Protein AF-A0A1Y4VL77-F1 (afdb_monomer)

Nearest PDB structures (foldseek):
  2q00-assembly2_B  TM=3.285E-01  e=9.457E+00  Saccharolobus solfataricus P2

Sequence (170 aa):
MKLFKYISGIYEYMFYRVYIRRRKLWDRAPWLRTWSPEMTASLVPLILFSIAFVLPLLFVFLHFLNIHNNNILAIIYLATYLFADDFTNRFFLNKGNYLKIVRKYEKETKYERRRRTKQVWLLILITVIWLVVFTGIVYFVFSHSSNSLYKNPSPEYIEMLKDIRDKQSQ

Solvent-accessible surface area (backbone atoms only — not comparable to full-atom values): 9502 Å² total; per-residue (Å²): 114,70,66,61,54,51,53,49,53,43,41,48,50,49,22,41,59,41,25,58,55,38,43,59,43,53,78,71,35,71,90,69,68,82,62,58,41,65,64,59,14,41,47,59,41,43,53,53,45,35,64,64,45,53,51,56,52,49,49,53,52,36,58,75,66,68,62,82,57,91,58,52,63,59,50,53,52,51,50,50,50,54,55,45,50,51,49,42,39,66,68,39,55,45,96,54,37,46,57,55,48,41,63,70,58,67,80,59,50,78,65,56,50,51,55,52,52,50,52,46,52,51,52,51,52,52,43,52,54,47,49,54,53,49,52,52,50,53,50,57,58,51,60,62,65,66,48,70,81,67,56,75,71,53,71,67,58,54,50,53,54,48,55,54,51,56,62,74,74,109

Secondary structure (DSSP, 8-state):
-HHHHHHHHHHHHHHHHHHHHHHHHHHH-GGGTTS-HHHHHHHHHHHHHIIIIIHHHHHHHHHHTT--STTHHHHHHHHHHHHHHHHHIIIIIGGGHHHHHHHHHHT--HHHHHHHHHHHHHHHHHHHHHHHHHHHHHHHHHHHHHGGGGS---HHHHHHHHHHHHHHT-

Foldseek 3Di:
DVVVVVLLLLLLVQLLVQLVVLVVCVVVPVVPPPDDSLVRSLVVSLVLCCLQPVQLVLVVVCVVVVPPDPCSVVVSVVSSVVVSVVCSCVSQNDPNNVVVSNVVCVPDDPVVVVVSVVVNVVSVVVSVVVNVVSVVVVCVVVVVVVCVVVPPPDPVVVVVVVVVVVVVVD

Organism: NCBI:txid371601

Mean predicted aligned error: 10.89 Å

Radius of gyration: 25.38 Å; Cα contacts (8 Å, |Δi|>4): 81; chains: 1; bounding box: 64×43×73 Å

Structure (mmCIF, N/CA/C/O backbone):
data_AF-A0A1Y4VL77-F1
#
_entry.id   AF-A0A1Y4VL77-F1
#
loop_
_atom_site.group_PDB
_atom_site.id
_atom_site.type_symbol
_atom_site.label_atom_id
_atom_site.label_alt_id
_atom_site.label_comp_id
_atom_site.label_asym_id
_atom_site.label_entity_id
_atom_site.label_seq_id
_atom_site.pdbx_PDB_ins_code
_atom_site.Cartn_x
_atom_site.Cartn_y
_atom_site.Cartn_z
_atom_site.occupancy
_atom_site.B_iso_or_equiv
_atom_site.auth_seq_id
_atom_site.auth_comp_id
_atom_site.auth_asym_id
_atom_site.auth_atom_id
_atom_site.pdbx_PDB_model_num
ATOM 1 N N . MET A 1 1 ? -2.425 -19.127 -2.938 1.00 62.34 1 MET A N 1
ATOM 2 C CA . MET A 1 1 ? -3.517 -18.486 -2.153 1.00 62.34 1 MET A CA 1
ATOM 3 C C . MET A 1 1 ? -3.137 -18.021 -0.738 1.00 62.34 1 MET A C 1
ATOM 5 O O . MET A 1 1 ? -3.604 -16.957 -0.347 1.00 62.34 1 MET A O 1
ATOM 9 N N . LYS A 1 2 ? -2.326 -18.756 0.049 1.00 83.06 2 LYS A N 1
ATOM 10 C CA . LYS A 1 2 ? -1.996 -18.374 1.447 1.00 83.06 2 LYS A CA 1
ATOM 11 C C . LYS A 1 2 ? -1.217 -17.050 1.565 1.00 83.06 2 LYS A C 1
ATOM 13 O O . LYS A 1 2 ? -1.561 -16.228 2.407 1.00 83.06 2 LYS A O 1
ATOM 18 N N . LEU A 1 3 ? -0.238 -16.818 0.686 1.00 80.62 3 LEU A N 1
ATOM 19 C CA . LEU A 1 3 ? 0.582 -15.599 0.684 1.00 80.62 3 LEU A CA 1
ATOM 20 C C . LEU A 1 3 ? -0.237 -14.333 0.384 1.00 80.62 3 LEU A C 1
ATOM 22 O O . LEU A 1 3 ? -0.139 -13.352 1.111 1.00 80.62 3 LEU A O 1
ATOM 26 N N . PHE A 1 4 ? -1.103 -14.377 -0.632 1.00 80.00 4 PHE A N 1
ATOM 27 C CA . PHE A 1 4 ? -1.969 -13.248 -0.982 1.00 80.00 4 PHE A CA 1
ATOM 28 C C . PHE A 1 4 ? -2.909 -12.868 0.171 1.00 80.00 4 PHE A C 1
ATOM 30 O O . PHE A 1 4 ? -3.007 -11.700 0.528 1.00 80.00 4 PHE A O 1
ATOM 37 N N . LYS A 1 5 ? -3.528 -13.861 0.829 1.00 85.31 5 LYS A N 1
ATOM 38 C CA . LYS A 1 5 ? -4.348 -13.633 2.032 1.00 85.31 5 LYS A CA 1
ATOM 39 C C . LYS A 1 5 ? -3.542 -13.023 3.183 1.00 85.31 5 LYS A C 1
ATOM 41 O O . LYS A 1 5 ? -4.059 -12.185 3.916 1.00 85.31 5 LYS A O 1
ATOM 46 N N . TYR A 1 6 ? -2.286 -13.435 3.345 1.00 87.94 6 TYR A N 1
ATOM 47 C CA . TYR A 1 6 ? -1.400 -12.886 4.368 1.00 87.94 6 TYR A CA 1
ATOM 48 C C . TYR A 1 6 ? -1.075 -11.410 4.102 1.00 87.94 6 TYR A C 1
ATOM 50 O O . TYR A 1 6 ? -1.277 -10.574 4.979 1.00 87.94 6 TYR A O 1
ATOM 58 N N . ILE A 1 7 ? -0.655 -11.086 2.878 1.00 87.00 7 ILE A N 1
ATOM 59 C CA . ILE A 1 7 ? -0.341 -9.719 2.444 1.00 87.00 7 ILE A CA 1
ATOM 60 C C . ILE A 1 7 ? -1.588 -8.820 2.531 1.00 87.00 7 ILE A C 1
ATOM 62 O O . ILE A 1 7 ? -1.528 -7.742 3.117 1.00 87.00 7 ILE A O 1
ATOM 66 N N . SER A 1 8 ? -2.740 -9.306 2.056 1.00 87.75 8 SER A N 1
ATOM 67 C CA . SER A 1 8 ? -4.063 -8.677 2.216 1.00 87.75 8 SER A CA 1
ATOM 68 C C . SER A 1 8 ? -4.344 -8.307 3.671 1.00 87.75 8 SER A C 1
ATOM 70 O O . SER A 1 8 ? -4.701 -7.172 3.968 1.00 87.75 8 SER A O 1
ATOM 72 N N . GLY A 1 9 ? -4.123 -9.239 4.603 1.00 90.94 9 GLY A N 1
ATOM 73 C CA . GLY A 1 9 ? -4.342 -9.001 6.029 1.00 90.94 9 GLY A CA 1
ATOM 74 C C . GLY A 1 9 ? -3.422 -7.936 6.637 1.00 90.94 9 GLY A C 1
ATOM 75 O O . GLY A 1 9 ? -3.823 -7.275 7.600 1.00 90.94 9 GLY A O 1
ATOM 76 N N . ILE A 1 10 ? -2.218 -7.747 6.084 1.00 92.38 10 ILE A N 1
ATOM 77 C CA . ILE A 1 10 ? -1.305 -6.664 6.479 1.00 92.38 10 ILE A CA 1
ATOM 78 C C . ILE A 1 10 ? -1.829 -5.324 5.953 1.00 92.38 10 ILE A C 1
ATOM 80 O O . ILE A 1 10 ? -1.928 -4.377 6.731 1.00 92.38 10 ILE A O 1
ATOM 84 N N . TYR A 1 11 ? -2.232 -5.251 4.682 1.00 91.38 11 TYR A N 1
ATOM 85 C CA . TYR A 1 11 ? -2.800 -4.036 4.087 1.00 91.38 11 TYR A CA 1
ATOM 86 C C . TYR A 1 11 ? -4.114 -3.601 4.756 1.00 91.38 11 TYR A C 1
ATOM 88 O O . TYR A 1 11 ? -4.284 -2.421 5.062 1.00 91.38 11 TYR A O 1
ATOM 96 N N . GLU A 1 12 ? -5.010 -4.540 5.076 1.00 92.81 12 GLU A N 1
ATOM 97 C CA . GLU A 1 12 ? -6.217 -4.278 5.876 1.00 92.81 12 GLU A CA 1
ATOM 98 C C . GLU A 1 12 ? -5.875 -3.68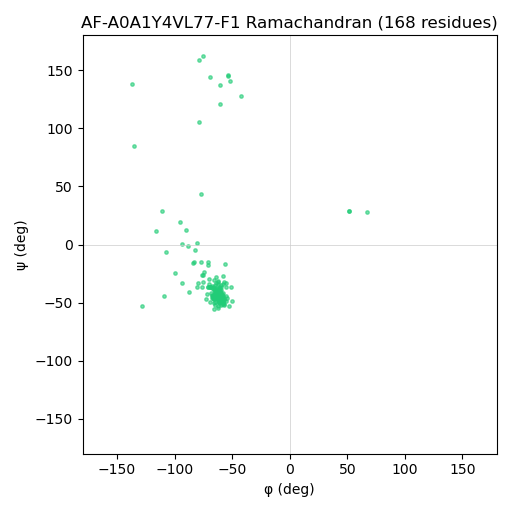7 7.250 1.00 92.81 12 GLU A C 1
ATOM 100 O O . GLU A 1 12 ? -6.519 -2.749 7.723 1.00 92.81 12 GLU A O 1
ATOM 105 N N . TYR A 1 13 ? -4.839 -4.218 7.903 1.00 94.19 13 TYR A N 1
ATOM 106 C CA . TYR A 1 13 ? -4.420 -3.726 9.208 1.00 94.19 13 TYR A CA 1
ATOM 107 C C . TYR A 1 13 ? -3.758 -2.342 9.124 1.00 94.19 13 TYR A C 1
ATOM 109 O O . TYR A 1 13 ? -3.993 -1.498 9.992 1.00 94.19 13 TYR A O 1
ATOM 117 N N . MET A 1 14 ? -2.984 -2.066 8.068 1.00 93.69 14 MET A N 1
ATOM 118 C CA . MET A 1 14 ? -2.469 -0.721 7.781 1.00 93.69 14 MET A CA 1
ATOM 119 C C . MET A 1 14 ? -3.615 0.278 7.633 1.00 93.69 14 MET A C 1
ATOM 121 O O . MET A 1 14 ? -3.622 1.295 8.329 1.00 93.69 14 MET A O 1
ATOM 125 N N . PHE A 1 15 ? -4.610 -0.055 6.802 1.00 93.38 15 PHE A N 1
ATOM 126 C CA . PHE A 1 15 ? -5.823 0.740 6.634 1.00 93.38 15 PHE A CA 1
ATOM 127 C C . PHE A 1 15 ? -6.483 1.028 7.986 1.00 93.38 15 PHE A C 1
ATOM 129 O O . PHE A 1 15 ? -6.683 2.187 8.341 1.00 93.38 15 PHE A O 1
ATOM 136 N N . TYR A 1 16 ? -6.747 -0.006 8.792 1.00 94.06 16 TYR A N 1
ATOM 137 C CA . TYR A 1 16 ? -7.389 0.140 10.101 1.00 94.06 16 TYR A CA 1
ATOM 138 C C . TYR A 1 16 ? -6.655 1.128 11.021 1.00 94.06 16 TYR A C 1
ATOM 140 O O . TYR A 1 16 ? -7.272 2.002 11.638 1.00 94.06 16 TYR A O 1
ATOM 148 N N . ARG A 1 17 ? -5.325 1.021 11.111 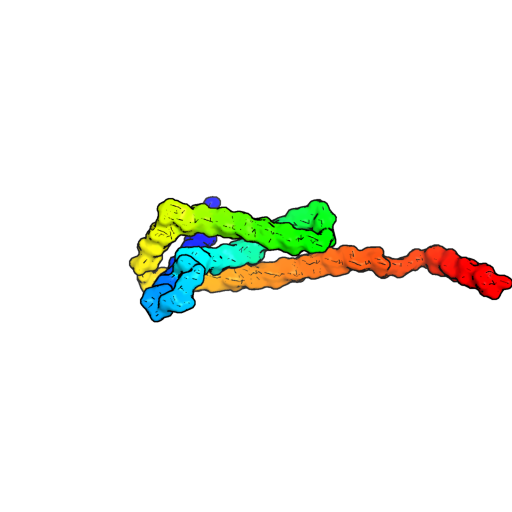1.00 93.00 17 ARG A N 1
ATOM 149 C CA . ARG A 1 17 ? -4.521 1.874 11.998 1.00 93.00 17 ARG A CA 1
ATOM 150 C C . ARG A 1 17 ? -4.549 3.337 11.574 1.00 93.00 17 ARG A C 1
ATOM 152 O O . ARG A 1 17 ? -4.610 4.211 12.445 1.00 93.00 17 ARG A O 1
ATOM 159 N N . VAL A 1 18 ? -4.527 3.603 10.270 1.00 91.75 18 VAL A N 1
ATOM 160 C CA . VAL A 1 18 ? -4.643 4.965 9.736 1.00 91.75 18 VAL A CA 1
ATOM 161 C C . VAL A 1 18 ? -6.068 5.482 9.911 1.00 91.75 18 VAL A C 1
ATOM 163 O O . VAL A 1 18 ? -6.239 6.602 10.386 1.00 91.75 18 VAL A O 1
ATOM 166 N N . TYR A 1 19 ? -7.075 4.649 9.643 1.00 91.75 19 TYR A N 1
ATOM 167 C CA . TYR A 1 19 ? -8.491 4.982 9.784 1.00 91.75 19 TYR A CA 1
ATOM 168 C C . TYR A 1 19 ? -8.842 5.432 11.203 1.00 91.75 19 TYR A C 1
ATOM 170 O O . TYR A 1 19 ? -9.364 6.527 11.382 1.00 91.75 19 TYR A O 1
ATOM 178 N N . ILE A 1 20 ? -8.489 4.656 12.235 1.00 90.75 20 ILE A N 1
ATOM 179 C CA . ILE A 1 20 ? -8.781 5.032 13.630 1.00 90.75 20 ILE A CA 1
ATOM 180 C C . ILE A 1 20 ? -8.083 6.339 14.017 1.00 90.75 20 ILE A C 1
ATOM 182 O O . ILE A 1 20 ? -8.661 7.166 14.724 1.00 90.75 20 ILE A O 1
ATOM 186 N N . ARG A 1 21 ? -6.843 6.553 13.560 1.00 87.69 21 ARG A N 1
ATOM 187 C CA . ARG A 1 21 ? -6.115 7.797 13.835 1.00 87.69 21 ARG A CA 1
ATOM 188 C C . ARG A 1 21 ? -6.759 8.986 13.123 1.00 87.69 21 ARG A C 1
ATOM 190 O O . ARG A 1 21 ? -6.920 10.032 13.743 1.00 87.69 21 ARG A O 1
ATOM 197 N N . ARG A 1 22 ? -7.146 8.826 11.855 1.00 86.62 22 ARG A N 1
ATOM 198 C CA . ARG A 1 22 ? -7.800 9.873 11.063 1.00 86.62 22 ARG A CA 1
ATOM 199 C C . ARG A 1 22 ? -9.196 10.188 11.565 1.00 86.62 22 ARG A C 1
ATOM 201 O O . ARG A 1 22 ? -9.491 11.361 11.711 1.00 86.62 22 ARG A O 1
ATOM 208 N N . ARG A 1 23 ? -9.996 9.190 11.935 1.00 86.31 23 ARG A N 1
ATOM 209 C CA . ARG A 1 23 ? -11.325 9.385 12.527 1.00 86.31 23 ARG A CA 1
ATOM 210 C C . ARG A 1 23 ? -11.259 10.189 13.828 1.00 86.31 23 ARG A C 1
ATOM 212 O O . ARG A 1 23 ? -11.949 11.187 13.959 1.00 86.31 23 ARG A O 1
ATOM 219 N N . LYS A 1 24 ? -10.324 9.860 14.728 1.00 85.50 24 LYS A N 1
ATOM 220 C CA . LYS A 1 24 ? -10.093 10.650 15.955 1.00 85.50 24 LYS A CA 1
ATOM 221 C C . LYS A 1 24 ? -9.705 12.105 15.679 1.00 85.50 24 LYS A C 1
ATOM 223 O O . LYS A 1 24 ? -10.046 12.977 16.469 1.00 85.50 24 LYS A O 1
ATOM 228 N N . LEU A 1 25 ? -8.950 12.362 14.610 1.00 82.19 25 LEU A N 1
ATOM 229 C CA . LEU A 1 25 ? -8.586 13.721 14.195 1.00 82.19 25 LEU A CA 1
ATOM 230 C C . LEU A 1 25 ? -9.761 14.437 13.518 1.00 82.19 25 LEU A C 1
ATOM 232 O O . LEU A 1 25 ? -9.957 15.621 13.756 1.00 82.19 25 LEU A O 1
ATOM 236 N N . TRP A 1 26 ? -10.561 13.713 12.738 1.00 79.69 26 TRP A N 1
ATOM 237 C CA . TRP A 1 26 ? -11.765 14.202 12.065 1.00 79.69 26 TRP A CA 1
ATOM 238 C C . TRP A 1 26 ? -12.827 14.707 13.045 1.00 79.69 26 TRP A C 1
ATOM 240 O O . TRP A 1 26 ? -13.486 15.712 12.781 1.00 79.69 26 TRP A O 1
ATOM 250 N N . ASP A 1 27 ? -12.952 14.032 14.190 1.00 79.06 27 ASP A N 1
ATOM 251 C CA . ASP A 1 27 ? -13.869 14.414 15.267 1.00 79.06 27 ASP A CA 1
ATOM 252 C C . ASP A 1 27 ? -13.359 15.630 16.065 1.00 79.06 27 ASP A C 1
ATOM 254 O O . ASP A 1 27 ? -14.151 16.364 16.647 1.00 79.06 27 ASP A O 1
ATOM 258 N N . ARG A 1 28 ? -12.037 15.859 16.099 1.00 82.31 28 ARG A N 1
ATOM 259 C CA . ARG A 1 28 ? -11.389 16.898 16.927 1.00 82.31 28 ARG A CA 1
ATOM 260 C C . ARG A 1 28 ? -11.031 18.180 16.179 1.00 82.31 28 ARG A C 1
ATOM 262 O O . ARG A 1 28 ? -10.879 19.214 16.817 1.00 82.31 28 ARG A O 1
ATOM 269 N N . ALA A 1 29 ? -10.844 18.114 14.865 1.00 78.12 29 ALA A N 1
ATOM 270 C CA . ALA A 1 29 ? -10.342 19.219 14.054 1.00 78.12 29 ALA A CA 1
ATOM 271 C C . ALA A 1 29 ? -11.170 19.364 12.766 1.00 78.12 29 ALA A C 1
ATOM 273 O O . ALA A 1 29 ? -10.782 18.845 11.715 1.00 78.12 29 ALA A O 1
ATOM 274 N N . PRO A 1 30 ? -12.309 20.080 12.821 1.00 69.94 30 PRO A N 1
ATOM 275 C CA . PRO A 1 30 ? -13.203 20.263 11.676 1.00 69.94 30 PRO A CA 1
ATOM 276 C C . PRO A 1 30 ? -12.531 20.915 10.457 1.00 69.94 30 PRO A C 1
ATOM 278 O O . PRO A 1 30 ? -12.923 20.646 9.327 1.00 69.94 30 PRO A O 1
ATOM 281 N N . TRP A 1 31 ? -11.482 21.717 10.663 1.00 71.00 31 TRP A N 1
ATOM 282 C CA . TRP A 1 31 ? -10.710 22.354 9.587 1.00 71.00 31 TRP A CA 1
ATOM 283 C C . TRP A 1 31 ? -9.837 21.374 8.782 1.00 71.00 31 TRP A C 1
ATOM 285 O O . TRP A 1 31 ? -9.384 21.709 7.694 1.00 71.00 31 TRP A O 1
ATOM 295 N N . LEU A 1 32 ? -9.609 20.151 9.278 1.00 65.62 32 LEU A N 1
ATOM 296 C CA . LEU A 1 32 ? -8.898 19.084 8.559 1.00 65.62 32 LEU A CA 1
ATOM 297 C C . LEU A 1 32 ? -9.847 18.203 7.722 1.00 65.62 32 LEU A C 1
ATOM 299 O O . LEU A 1 32 ? -9.433 17.141 7.249 1.00 65.62 32 LEU A O 1
ATOM 303 N N . ARG A 1 33 ? -11.108 18.627 7.526 1.00 68.75 33 ARG A N 1
ATOM 304 C CA . ARG A 1 33 ? -12.133 17.878 6.785 1.00 68.75 33 ARG A CA 1
ATOM 305 C C . ARG A 1 33 ? -12.010 17.932 5.257 1.00 68.75 33 ARG A C 1
ATOM 307 O O . ARG A 1 33 ? -13.003 18.098 4.561 1.00 68.75 33 ARG A O 1
ATOM 314 N N . THR A 1 34 ? -10.812 17.796 4.705 1.00 68.75 34 THR A N 1
ATOM 315 C CA . THR A 1 34 ? -10.636 17.843 3.245 1.00 68.75 34 THR A CA 1
ATOM 316 C C . THR A 1 34 ? -10.973 16.515 2.557 1.00 68.75 34 THR A C 1
ATOM 318 O O . THR A 1 34 ? -11.530 16.534 1.468 1.00 68.75 34 THR A O 1
ATOM 321 N N . TRP A 1 35 ? -10.671 15.364 3.170 1.00 69.38 35 TRP A N 1
ATOM 322 C CA . TRP A 1 35 ? -10.862 14.029 2.571 1.00 69.38 35 TRP A CA 1
ATOM 323 C C . TRP A 1 35 ? -11.453 13.058 3.586 1.00 69.38 35 TRP A C 1
ATOM 325 O O . TRP A 1 35 ? -10.981 13.029 4.720 1.00 69.38 35 TRP A O 1
ATOM 335 N N . SER A 1 36 ? -12.418 12.215 3.197 1.00 82.00 36 SER A N 1
ATOM 336 C CA . SER A 1 36 ? -13.035 11.271 4.140 1.00 82.00 36 SER A CA 1
ATOM 337 C C . SER A 1 36 ? -11.981 10.398 4.856 1.00 82.00 36 SER A C 1
ATOM 339 O O . SER A 1 36 ? -10.932 10.067 4.274 1.00 82.00 36 SER A O 1
ATOM 341 N N . PRO A 1 37 ? -12.198 10.024 6.135 1.00 83.75 37 PRO A N 1
ATOM 342 C CA . PRO A 1 37 ? -11.258 9.187 6.878 1.00 83.75 37 PRO A CA 1
ATOM 343 C C . PRO A 1 37 ? -10.954 7.864 6.174 1.00 83.75 37 PRO A C 1
ATOM 345 O O . PRO A 1 37 ? -9.829 7.376 6.262 1.00 83.75 37 PRO A O 1
ATOM 348 N N . GLU A 1 38 ? -11.936 7.303 5.468 1.00 86.19 38 GLU A N 1
ATOM 349 C CA . GLU A 1 38 ? -11.806 6.087 4.673 1.00 86.19 38 GLU A CA 1
ATOM 350 C C . GLU A 1 38 ? -10.845 6.297 3.501 1.00 86.19 38 GLU A C 1
ATOM 352 O O . 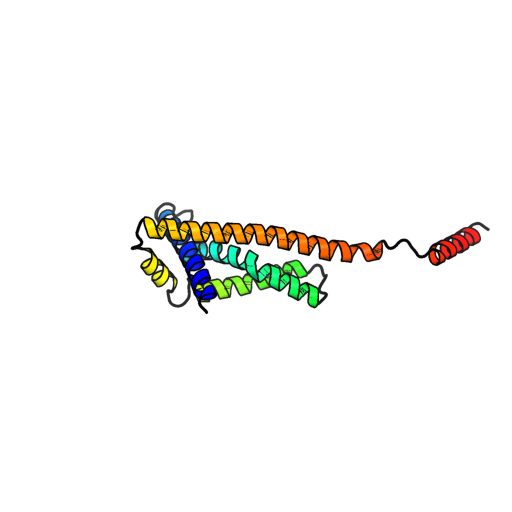GLU A 1 38 ? -9.875 5.553 3.370 1.00 86.19 38 GLU A O 1
ATOM 357 N N . MET A 1 39 ? -11.066 7.347 2.705 1.00 80.88 39 MET A N 1
ATOM 358 C CA . MET A 1 39 ? -10.255 7.654 1.526 1.00 80.88 39 MET A CA 1
ATOM 359 C C . MET A 1 39 ? -8.811 7.984 1.915 1.00 80.88 39 MET A C 1
ATOM 361 O O . MET A 1 39 ? -7.861 7.524 1.288 1.00 80.88 39 MET A O 1
ATOM 365 N N . THR A 1 40 ? -8.621 8.705 3.022 1.00 83.50 40 THR A N 1
ATOM 366 C CA . THR A 1 40 ? -7.280 9.000 3.546 1.00 83.50 40 THR A CA 1
ATOM 367 C C . THR A 1 40 ? -6.590 7.746 4.090 1.00 83.50 40 THR A C 1
ATOM 369 O O . THR A 1 40 ? -5.375 7.591 3.959 1.00 83.50 40 THR A O 1
ATOM 372 N N . ALA A 1 41 ? -7.343 6.840 4.719 1.00 87.88 41 ALA A N 1
ATOM 373 C CA . ALA A 1 41 ? -6.802 5.603 5.269 1.00 87.88 41 ALA A CA 1
ATOM 374 C C . ALA A 1 41 ? -6.369 4.606 4.194 1.00 87.88 41 ALA A C 1
ATOM 376 O O . ALA A 1 41 ? -5.420 3.855 4.426 1.00 87.88 41 ALA A O 1
ATOM 377 N N . SER A 1 42 ? -7.007 4.624 3.022 1.00 88.06 42 SER A N 1
ATOM 378 C CA . SER A 1 42 ? -6.603 3.810 1.875 1.00 88.06 42 SER A CA 1
ATOM 379 C C . SER A 1 42 ? -5.346 4.309 1.172 1.00 88.06 42 SER A C 1
ATOM 381 O O . SER A 1 42 ? -4.649 3.491 0.582 1.00 88.06 42 SER A O 1
ATOM 383 N N . LEU A 1 43 ? -4.985 5.594 1.285 1.00 86.69 43 LEU A N 1
ATOM 384 C CA . LEU A 1 43 ? -3.790 6.130 0.616 1.00 86.69 43 LEU A CA 1
ATOM 385 C C . LEU A 1 43 ? -2.498 5.433 1.054 1.00 86.69 43 LEU A C 1
ATOM 387 O O . LEU A 1 43 ? -1.633 5.167 0.232 1.00 86.69 43 LEU A O 1
ATOM 391 N N . VAL A 1 44 ? -2.352 5.109 2.339 1.00 88.00 44 VAL A N 1
ATOM 392 C CA . VAL A 1 44 ? -1.127 4.477 2.857 1.00 88.00 44 VAL A CA 1
ATOM 393 C C . VAL A 1 44 ? -0.898 3.067 2.289 1.00 88.00 44 VAL A C 1
ATOM 395 O O . VAL A 1 44 ? 0.176 2.830 1.733 1.00 88.00 44 VAL A O 1
ATOM 398 N N . PRO A 1 45 ? -1.848 2.113 2.403 1.00 88.69 45 PRO A N 1
ATOM 399 C CA . PRO A 1 45 ? -1.693 0.803 1.779 1.00 88.69 45 PRO A CA 1
ATOM 400 C C . PRO A 1 45 ? -1.600 0.906 0.254 1.00 88.69 45 PRO A C 1
ATOM 402 O O . PRO A 1 45 ? -0.843 0.150 -0.347 1.00 88.69 45 PRO A O 1
ATOM 405 N N . LEU A 1 46 ? -2.297 1.867 -0.355 1.00 87.56 46 LEU A N 1
ATOM 406 C CA . LEU A 1 46 ? -2.224 2.121 -1.786 1.00 87.56 46 LEU A CA 1
ATOM 407 C C . LEU A 1 46 ? -0.819 2.539 -2.240 1.00 87.56 46 LEU A C 1
ATOM 409 O O . LEU A 1 46 ? -0.271 1.917 -3.139 1.00 87.56 46 LEU A O 1
ATOM 413 N N . ILE A 1 47 ? -0.221 3.561 -1.622 1.00 85.56 47 ILE A N 1
ATOM 414 C CA . ILE A 1 47 ? 1.119 4.054 -1.981 1.00 85.56 47 ILE A CA 1
ATOM 415 C C . ILE A 1 47 ? 2.143 2.927 -1.856 1.00 85.56 47 ILE A C 1
ATOM 417 O O . ILE A 1 47 ? 2.958 2.724 -2.754 1.00 85.56 47 ILE A O 1
ATOM 421 N N . LEU A 1 48 ? 2.075 2.163 -0.762 1.00 88.94 48 LEU A N 1
ATOM 422 C CA . LEU A 1 48 ? 2.983 1.044 -0.540 1.00 88.94 48 LEU A CA 1
ATOM 423 C C . LEU A 1 48 ? 2.818 -0.036 -1.623 1.00 88.94 48 LEU A C 1
ATOM 425 O O . LEU A 1 48 ? 3.810 -0.535 -2.149 1.00 88.94 48 LEU A O 1
ATOM 429 N N . PHE A 1 49 ? 1.575 -0.354 -1.995 1.00 87.00 49 PHE A N 1
ATOM 430 C CA . PHE A 1 49 ? 1.272 -1.298 -3.069 1.00 87.00 49 PHE A CA 1
ATOM 431 C C . PHE A 1 49 ? 1.768 -0.798 -4.433 1.00 87.00 49 PHE A C 1
ATOM 433 O O . PHE A 1 49 ? 2.377 -1.560 -5.185 1.00 87.00 49 PHE A O 1
ATOM 440 N N . SER A 1 50 ? 1.569 0.486 -4.736 1.00 86.19 50 SER A N 1
ATOM 441 C CA . SER A 1 50 ? 2.018 1.089 -5.988 1.00 86.19 50 SER A CA 1
ATOM 442 C C . SER A 1 50 ? 3.538 1.063 -6.122 1.00 86.19 50 SER A C 1
ATOM 444 O O . SER A 1 50 ? 4.041 0.675 -7.171 1.00 86.19 50 SER A O 1
ATOM 446 N N . ILE A 1 51 ? 4.271 1.398 -5.057 1.00 85.88 51 ILE A N 1
ATOM 447 C CA . ILE A 1 51 ? 5.740 1.334 -5.034 1.00 85.88 51 ILE A CA 1
ATOM 448 C C . ILE A 1 51 ? 6.230 -0.111 -5.182 1.00 85.88 51 ILE A C 1
ATOM 450 O O . ILE A 1 51 ? 7.170 -0.375 -5.928 1.00 85.88 51 ILE A O 1
ATOM 454 N N . ALA A 1 52 ? 5.600 -1.053 -4.479 1.00 86.88 52 ALA A N 1
ATOM 455 C CA . ALA A 1 52 ? 6.033 -2.445 -4.481 1.00 86.88 52 ALA A CA 1
ATOM 456 C C . ALA A 1 52 ? 5.755 -3.162 -5.814 1.00 86.88 52 ALA A C 1
ATOM 458 O O . ALA A 1 52 ? 6.568 -3.983 -6.233 1.00 86.88 52 ALA A O 1
ATOM 459 N N . PHE A 1 53 ? 4.628 -2.868 -6.473 1.00 85.06 53 PHE A N 1
ATOM 460 C CA . PHE A 1 53 ? 4.134 -3.674 -7.596 1.00 85.06 53 PHE A CA 1
ATOM 461 C C . PHE A 1 53 ? 3.816 -2.867 -8.853 1.00 85.06 53 PHE A C 1
ATOM 463 O O . PHE A 1 53 ? 4.321 -3.202 -9.922 1.00 85.06 53 PHE A O 1
ATOM 470 N N . VAL A 1 54 ? 2.993 -1.819 -8.751 1.00 84.62 54 VAL A N 1
ATOM 471 C CA . VAL A 1 54 ? 2.487 -1.097 -9.935 1.00 84.62 54 VAL A CA 1
ATOM 472 C C . VAL A 1 54 ? 3.625 -0.406 -10.678 1.00 84.62 54 VAL A C 1
ATOM 474 O O . VAL A 1 54 ? 3.760 -0.583 -11.883 1.00 84.62 54 VAL A O 1
ATOM 477 N N . LEU A 1 55 ? 4.471 0.334 -9.961 1.00 83.81 55 LEU A N 1
ATOM 478 C CA . LEU A 1 55 ? 5.547 1.118 -10.556 1.00 83.81 55 LEU A CA 1
ATOM 479 C C . LEU A 1 55 ? 6.614 0.226 -11.226 1.00 83.81 55 LEU A C 1
ATOM 481 O O . LEU A 1 55 ? 6.927 0.488 -12.388 1.00 83.81 55 LEU A O 1
ATOM 485 N N . PRO A 1 56 ? 7.116 -0.858 -10.596 1.00 85.62 56 PRO A N 1
ATOM 486 C CA . PRO A 1 56 ? 8.038 -1.776 -11.262 1.00 85.62 56 PRO A CA 1
ATOM 487 C C . PRO A 1 56 ? 7.442 -2.483 -12.479 1.00 85.62 56 PRO A C 1
ATOM 489 O O . PRO A 1 56 ? 8.101 -2.576 -13.512 1.00 85.62 56 PRO A O 1
ATOM 492 N N . LEU A 1 57 ? 6.198 -2.965 -12.389 1.00 84.75 57 LEU A N 1
ATOM 493 C CA . LEU A 1 57 ? 5.543 -3.637 -13.515 1.00 84.75 57 LEU A CA 1
ATOM 494 C C . LE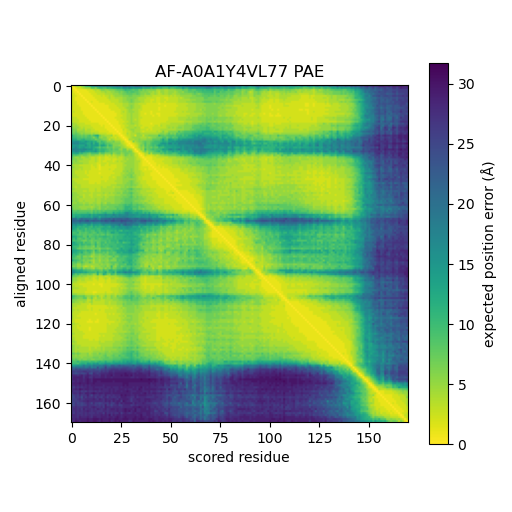U A 1 57 ? 5.335 -2.683 -14.687 1.00 84.75 57 LEU A C 1
ATOM 496 O O . LEU A 1 57 ? 5.588 -3.044 -15.834 1.00 84.75 57 LEU A O 1
ATOM 500 N N . LEU A 1 58 ? 4.905 -1.459 -14.395 1.00 82.38 58 LEU A N 1
ATOM 501 C CA . LEU A 1 58 ? 4.665 -0.453 -15.413 1.00 82.38 58 LEU A CA 1
ATOM 502 C C . LEU A 1 58 ? 5.973 0.023 -16.053 1.00 82.38 58 LEU A C 1
ATOM 504 O O . LEU A 1 58 ? 6.019 0.203 -17.265 1.00 82.38 58 LEU A O 1
ATOM 508 N N . PHE A 1 59 ? 7.055 0.132 -15.280 1.00 79.50 59 PHE A N 1
ATOM 509 C CA . PHE A 1 59 ? 8.392 0.379 -15.817 1.00 79.50 59 PHE A CA 1
ATOM 510 C C . PHE A 1 59 ? 8.825 -0.710 -16.803 1.00 79.50 59 PHE A C 1
ATOM 512 O O . PHE A 1 59 ? 9.214 -0.405 -17.927 1.00 79.50 59 PHE A O 1
ATOM 519 N N . VAL A 1 60 ? 8.721 -1.980 -16.402 1.00 81.56 60 VAL A N 1
ATOM 520 C CA . VAL A 1 60 ? 9.078 -3.121 -17.255 1.00 81.56 60 VAL A CA 1
ATOM 521 C C . VAL A 1 60 ? 8.233 -3.126 -18.531 1.00 81.56 60 VAL A C 1
ATOM 523 O O . VAL A 1 60 ? 8.770 -3.289 -19.623 1.00 81.56 60 VAL A O 1
ATOM 526 N N . PHE A 1 61 ? 6.927 -2.879 -18.414 1.00 82.50 61 PHE A N 1
ATOM 527 C CA . PHE A 1 61 ? 6.015 -2.798 -19.554 1.00 82.50 61 PHE A CA 1
ATOM 528 C C . PHE A 1 61 ? 6.399 -1.683 -20.536 1.00 82.50 61 PHE A C 1
ATOM 530 O O . PHE A 1 61 ? 6.492 -1.923 -21.737 1.00 82.50 61 PHE A O 1
ATOM 537 N N . LEU A 1 62 ? 6.673 -0.475 -20.035 1.00 79.38 62 LEU A N 1
ATOM 538 C CA . LEU A 1 62 ? 7.092 0.649 -20.875 1.00 79.38 62 LEU A CA 1
ATOM 539 C C . LEU A 1 62 ? 8.448 0.405 -21.542 1.00 79.38 62 LEU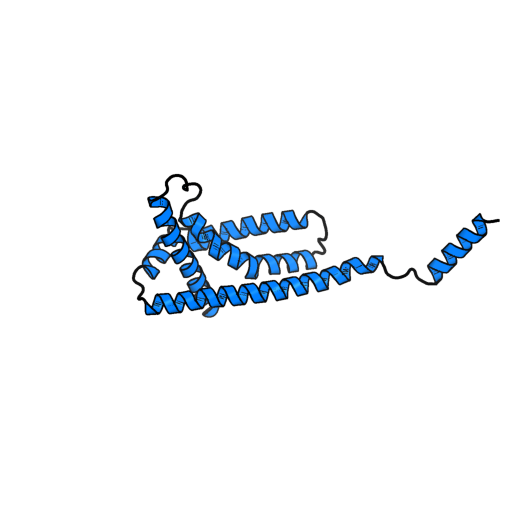 A C 1
ATOM 541 O O . LEU A 1 62 ? 8.621 0.760 -22.708 1.00 79.38 62 LEU A O 1
ATOM 545 N N . HIS A 1 63 ? 9.383 -0.228 -20.828 1.00 75.94 63 HIS A N 1
ATOM 546 C CA . HIS A 1 63 ? 10.674 -0.619 -21.383 1.00 75.94 63 HIS A CA 1
ATOM 547 C C . HIS A 1 63 ? 10.510 -1.627 -22.531 1.00 75.94 63 HIS A C 1
ATOM 549 O O . HIS A 1 63 ? 11.072 -1.416 -23.602 1.00 75.94 63 HIS A O 1
ATOM 555 N N . PHE A 1 64 ? 9.679 -2.663 -22.363 1.00 77.25 64 PHE A N 1
ATOM 556 C CA . PHE A 1 64 ? 9.396 -3.639 -23.425 1.00 77.25 64 PHE A CA 1
ATOM 557 C C . PHE A 1 64 ? 8.720 -3.031 -24.656 1.00 77.25 64 PHE A C 1
ATOM 559 O O . PHE A 1 64 ? 8.957 -3.490 -25.770 1.00 77.25 64 PHE A O 1
ATOM 566 N N . LEU A 1 65 ? 7.896 -1.997 -24.478 1.00 79.19 65 LEU A N 1
ATOM 567 C CA . LEU A 1 65 ? 7.257 -1.294 -25.590 1.00 79.19 65 LEU A CA 1
ATOM 568 C C . LEU A 1 65 ? 8.168 -0.260 -26.271 1.00 79.19 65 LEU A C 1
ATOM 570 O O . LEU A 1 65 ? 7.719 0.422 -27.190 1.00 79.19 65 LEU A O 1
ATOM 574 N N . ASN A 1 66 ? 9.423 -0.120 -25.824 1.00 74.12 66 ASN A N 1
ATOM 575 C CA . ASN A 1 66 ? 10.379 0.884 -26.300 1.00 74.12 66 ASN A CA 1
ATOM 576 C C . ASN A 1 66 ? 9.806 2.317 -26.288 1.00 74.12 66 ASN A C 1
ATOM 578 O O . ASN A 1 66 ? 10.164 3.181 -27.090 1.00 74.12 66 ASN A O 1
ATOM 582 N N . ILE A 1 67 ? 8.868 2.578 -25.374 1.00 69.00 67 ILE A N 1
ATOM 583 C CA . ILE A 1 67 ? 8.313 3.910 -25.182 1.00 69.00 67 ILE A CA 1
ATOM 584 C C . ILE A 1 67 ? 9.366 4.647 -24.363 1.00 69.00 67 ILE A C 1
ATOM 586 O O . ILE A 1 67 ? 9.549 4.346 -23.186 1.00 69.00 67 ILE A O 1
ATOM 590 N N . HIS A 1 68 ? 10.110 5.554 -25.000 1.00 62.53 68 HIS A N 1
ATOM 591 C CA . HIS A 1 68 ? 11.156 6.399 -24.381 1.00 62.53 68 HIS A CA 1
ATOM 592 C C . HIS A 1 68 ? 10.812 7.903 -24.441 1.00 62.53 68 HIS A C 1
ATOM 594 O O . HIS A 1 68 ? 11.640 8.763 -24.164 1.00 62.53 68 HIS A O 1
ATOM 600 N N . ASN A 1 69 ? 9.565 8.222 -24.803 1.00 64.56 69 ASN A N 1
ATOM 601 C CA . ASN A 1 69 ? 9.095 9.580 -25.058 1.00 64.56 69 ASN A CA 1
ATOM 602 C C . ASN A 1 69 ? 8.787 10.372 -23.765 1.00 64.56 69 ASN A C 1
ATOM 604 O O . ASN A 1 69 ? 8.439 9.796 -22.733 1.00 64.56 69 ASN A O 1
ATOM 608 N N . ASN A 1 70 ? 8.785 11.705 -23.853 1.00 66.06 70 ASN A N 1
ATOM 609 C CA . ASN A 1 70 ? 8.500 12.637 -22.749 1.00 66.06 70 ASN A CA 1
ATOM 610 C C . ASN A 1 70 ? 7.128 12.418 -22.073 1.00 66.06 70 ASN A C 1
ATOM 612 O O . ASN A 1 70 ? 6.910 12.848 -20.942 1.00 66.06 70 ASN A O 1
ATOM 616 N N . ASN A 1 71 ? 6.214 11.695 -22.726 1.00 71.00 71 ASN A N 1
ATOM 617 C CA . ASN A 1 71 ? 4.883 11.375 -22.203 1.00 71.00 71 ASN A CA 1
ATOM 618 C C . ASN A 1 71 ? 4.857 10.174 -21.237 1.00 71.00 71 ASN A C 1
ATOM 620 O O . ASN A 1 71 ? 3.812 9.890 -20.655 1.00 71.00 71 ASN A O 1
ATOM 624 N N . ILE A 1 72 ? 5.977 9.472 -21.030 1.00 72.25 72 ILE A N 1
ATOM 625 C CA . ILE A 1 72 ? 6.069 8.324 -20.109 1.00 72.25 72 ILE A CA 1
ATOM 626 C C . ILE A 1 72 ? 5.631 8.684 -18.701 1.00 72.25 72 ILE A C 1
ATOM 628 O O . ILE A 1 72 ? 4.863 7.942 -18.098 1.00 72.25 72 ILE A O 1
ATOM 632 N N . LEU A 1 73 ? 6.075 9.833 -18.190 1.00 70.50 73 LEU A N 1
ATOM 633 C CA . LEU A 1 73 ? 5.690 10.282 -16.857 1.00 70.50 73 LEU A CA 1
ATOM 634 C C . LEU A 1 73 ? 4.171 10.464 -16.773 1.00 70.50 73 LEU A C 1
ATOM 636 O O . LEU A 1 73 ? 3.557 9.953 -15.843 1.00 70.50 73 LEU A O 1
ATOM 640 N N . ALA A 1 74 ? 3.547 11.090 -17.775 1.00 75.12 74 ALA A N 1
ATOM 641 C CA . ALA A 1 74 ? 2.094 11.258 -17.820 1.00 75.12 74 ALA A 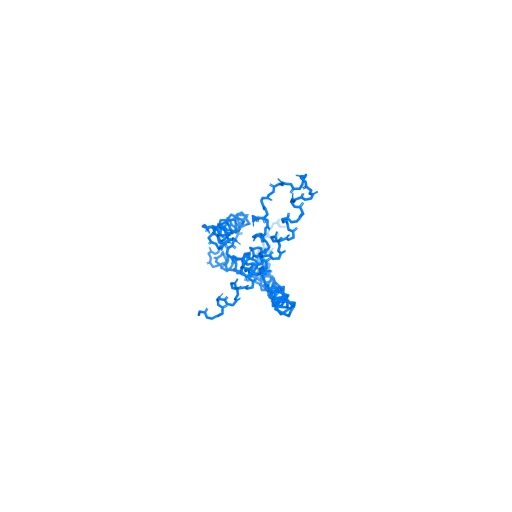CA 1
ATOM 642 C C . ALA A 1 74 ? 1.347 9.911 -17.862 1.00 75.12 74 ALA A C 1
ATOM 644 O O . ALA A 1 74 ? 0.353 9.739 -17.158 1.00 75.12 74 ALA A O 1
ATOM 645 N N . ILE A 1 75 ? 1.855 8.933 -18.621 1.00 76.25 75 ILE A N 1
ATOM 646 C CA . ILE A 1 75 ? 1.290 7.576 -18.691 1.00 76.25 75 ILE A CA 1
ATOM 647 C C . ILE A 1 75 ? 1.441 6.849 -17.347 1.00 76.25 75 ILE A C 1
ATOM 649 O O . ILE A 1 75 ? 0.471 6.265 -16.864 1.00 76.25 75 ILE A O 1
ATOM 653 N N . ILE A 1 76 ? 2.619 6.923 -16.713 1.00 74.56 76 ILE A N 1
ATOM 654 C CA . ILE A 1 76 ? 2.870 6.366 -15.375 1.00 74.56 76 ILE A CA 1
ATOM 655 C C . ILE A 1 76 ? 1.885 6.969 -14.371 1.00 74.56 76 ILE A C 1
ATOM 657 O O . ILE A 1 76 ? 1.255 6.228 -13.614 1.00 74.56 76 ILE A O 1
ATOM 661 N N . TYR A 1 77 ? 1.721 8.294 -14.371 1.00 74.19 77 TYR A N 1
ATOM 662 C CA . TYR A 1 77 ? 0.809 8.986 -13.463 1.00 74.19 77 TYR A CA 1
ATOM 663 C C . TYR A 1 77 ? -0.648 8.571 -13.685 1.00 74.19 77 TYR A C 1
ATOM 665 O O . TYR A 1 77 ? -1.322 8.207 -12.720 1.00 74.19 77 TYR A O 1
ATOM 673 N N . LEU A 1 78 ? -1.126 8.566 -14.934 1.00 80.50 78 LEU A N 1
ATOM 674 C CA . LEU A 1 78 ? -2.511 8.221 -15.259 1.00 80.50 78 LEU A CA 1
ATOM 675 C C . LEU A 1 78 ? -2.828 6.760 -14.922 1.00 80.50 78 LEU A C 1
ATOM 677 O O . LEU A 1 78 ? -3.845 6.471 -14.294 1.00 80.50 78 LEU A O 1
ATOM 681 N N . ALA A 1 79 ? -1.943 5.837 -15.292 1.00 77.25 79 ALA A N 1
ATOM 682 C CA . ALA A 1 79 ? -2.118 4.426 -14.989 1.00 77.25 79 ALA A CA 1
ATOM 683 C C . ALA A 1 79 ? -2.067 4.171 -13.479 1.00 77.25 79 ALA A C 1
ATOM 685 O O . ALA A 1 79 ? -2.919 3.461 -12.951 1.00 77.25 79 ALA A O 1
ATOM 686 N N . THR A 1 80 ? -1.125 4.798 -12.765 1.00 73.69 80 THR A N 1
ATOM 687 C CA . THR A 1 80 ? -1.060 4.683 -11.303 1.00 73.69 80 THR A CA 1
ATOM 688 C C . THR A 1 80 ? -2.341 5.203 -10.671 1.00 73.69 80 THR A C 1
ATOM 690 O O . THR A 1 80 ? -2.863 4.537 -9.790 1.00 73.69 80 THR A O 1
ATOM 693 N N . TYR A 1 81 ? -2.883 6.330 -11.140 1.00 74.38 81 TYR A N 1
ATOM 694 C CA . TYR A 1 81 ? -4.142 6.889 -10.647 1.00 74.38 81 TYR A CA 1
ATOM 695 C C . TYR A 1 81 ? -5.334 5.947 -10.874 1.00 74.38 81 TYR A C 1
ATOM 697 O O . TYR A 1 81 ? -6.066 5.658 -9.931 1.00 74.38 81 TYR A O 1
ATOM 705 N N . LEU A 1 82 ? -5.497 5.402 -12.084 1.00 77.56 82 LEU A N 1
ATOM 706 C CA . LEU A 1 82 ? -6.612 4.506 -12.415 1.00 77.56 82 LEU A CA 1
ATOM 707 C C . LEU A 1 82 ? -6.538 3.169 -11.664 1.00 77.56 82 LEU A C 1
ATOM 709 O O . LEU A 1 82 ? -7.534 2.721 -11.096 1.00 77.56 82 LEU A O 1
ATOM 713 N N . PHE A 1 83 ? -5.357 2.545 -11.608 1.00 75.81 83 PHE A N 1
ATOM 714 C CA . PHE A 1 83 ? -5.160 1.315 -10.833 1.00 75.81 83 PHE A CA 1
ATOM 715 C C . PHE A 1 83 ? -5.323 1.560 -9.334 1.00 75.81 83 PHE A C 1
ATOM 717 O O . PHE A 1 83 ? -5.852 0.710 -8.617 1.00 75.81 83 PHE A O 1
ATOM 724 N N . ALA A 1 84 ? -4.875 2.720 -8.857 1.00 70.75 84 ALA A N 1
ATOM 725 C CA . ALA A 1 84 ? -4.986 3.099 -7.464 1.00 70.75 84 ALA A CA 1
ATOM 726 C C . ALA A 1 84 ? -6.429 3.306 -7.014 1.00 70.75 84 ALA A C 1
ATOM 728 O O . ALA A 1 84 ? -6.807 2.855 -5.928 1.00 70.75 84 ALA A O 1
ATOM 729 N N . ASP A 1 85 ? -7.214 3.994 -7.837 1.00 72.19 85 ASP A N 1
ATOM 730 C CA . ASP A 1 85 ? -8.617 4.259 -7.564 1.00 72.19 85 ASP A CA 1
ATOM 731 C C . ASP A 1 85 ? -9.427 2.957 -7.574 1.00 72.19 85 ASP A C 1
ATOM 733 O O . ASP A 1 85 ? -10.132 2.659 -6.608 1.00 72.19 85 ASP A O 1
ATOM 737 N N . ASP A 1 86 ? -9.229 2.102 -8.585 1.00 76.94 86 ASP A N 1
ATOM 738 C CA . ASP A 1 86 ? -9.914 0.809 -8.674 1.00 76.94 86 ASP A CA 1
ATOM 739 C C . ASP A 1 86 ? -9.532 -0.130 -7.515 1.00 76.94 86 ASP A C 1
ATOM 741 O O . ASP A 1 86 ? -10.407 -0.726 -6.878 1.00 76.94 86 ASP A O 1
ATOM 745 N N . PHE A 1 87 ? -8.243 -0.205 -7.160 1.00 75.56 87 PHE A N 1
ATOM 746 C CA . PHE A 1 87 ? -7.774 -0.990 -6.015 1.00 75.56 87 PHE A CA 1
ATOM 747 C C . PHE A 1 87 ? -8.388 -0.492 -4.704 1.00 75.56 87 PHE A C 1
ATOM 749 O O . PHE A 1 87 ? -8.919 -1.279 -3.916 1.00 75.56 87 PHE A O 1
ATOM 756 N N . THR A 1 88 ? -8.357 0.821 -4.479 1.00 77.94 88 THR A N 1
ATOM 757 C CA . THR A 1 88 ? -8.899 1.447 -3.271 1.00 77.94 88 THR A CA 1
ATOM 758 C C . THR A 1 88 ? -10.393 1.188 -3.137 1.00 77.94 88 THR A C 1
ATOM 760 O O . THR A 1 88 ? -10.860 0.724 -2.087 1.00 77.94 88 THR A O 1
ATOM 763 N N . ASN A 1 89 ? -11.131 1.430 -4.221 1.00 78.44 89 ASN A N 1
ATOM 764 C CA . ASN A 1 89 ? -12.564 1.233 -4.262 1.00 78.44 89 ASN A CA 1
ATOM 765 C C . ASN A 1 89 ? -12.910 -0.234 -4.026 1.00 78.44 89 ASN A C 1
ATOM 767 O O . ASN A 1 89 ? -13.626 -0.534 -3.075 1.00 78.44 89 ASN A O 1
ATOM 771 N N . ARG A 1 90 ? -12.362 -1.175 -4.799 1.00 78.12 90 ARG A N 1
ATOM 772 C CA . ARG A 1 90 ? -12.723 -2.598 -4.680 1.00 78.12 90 ARG A CA 1
ATOM 773 C C . ARG A 1 90 ? -12.316 -3.223 -3.354 1.00 78.12 90 ARG A C 1
ATOM 775 O O . ARG A 1 90 ? -13.059 -4.051 -2.828 1.00 78.12 90 ARG A O 1
ATOM 782 N N . PHE A 1 91 ? -11.146 -2.864 -2.836 1.00 79.06 91 PHE A N 1
ATOM 783 C CA . PHE A 1 91 ? -10.554 -3.566 -1.705 1.00 79.06 91 PHE A CA 1
ATOM 784 C C . PHE A 1 91 ? -11.020 -3.006 -0.357 1.00 79.06 91 PHE A C 1
ATOM 786 O O . PHE A 1 91 ? -11.340 -3.778 0.551 1.00 79.06 91 PHE A O 1
ATOM 793 N N . PHE A 1 92 ? -11.124 -1.680 -0.228 1.00 81.69 92 PHE A N 1
ATOM 794 C CA . PHE A 1 92 ? -11.434 -1.035 1.051 1.00 81.69 92 PHE A CA 1
ATOM 795 C C . PHE A 1 92 ? -12.839 -0.431 1.101 1.00 81.69 92 PHE A C 1
ATOM 797 O O . PHE A 1 92 ? -13.532 -0.602 2.105 1.00 81.69 92 PHE A O 1
ATOM 804 N N . LEU A 1 93 ? -13.280 0.268 0.053 1.00 79.75 93 LEU A N 1
ATOM 805 C CA . LEU A 1 93 ? -14.471 1.126 0.142 1.00 79.75 93 LEU A CA 1
ATOM 806 C C . LEU A 1 93 ? -15.769 0.426 -0.293 1.00 79.75 93 LEU A C 1
ATOM 808 O O . LEU A 1 93 ? -16.829 0.663 0.290 1.00 79.75 93 LEU A O 1
ATOM 812 N N . ASN A 1 94 ? -15.698 -0.482 -1.266 1.00 81.50 94 ASN A N 1
ATOM 813 C CA . ASN A 1 94 ? -16.861 -1.115 -1.882 1.00 81.50 94 ASN A CA 1
ATOM 814 C C . ASN A 1 94 ? -17.699 -1.899 -0.858 1.00 81.50 94 ASN A C 1
ATOM 816 O O . ASN A 1 94 ? -17.164 -2.618 -0.013 1.00 81.50 94 ASN A O 1
ATOM 820 N N . LYS A 1 95 ? -19.031 -1.785 -0.933 1.00 75.62 95 LYS A N 1
ATOM 821 C CA . LYS A 1 95 ? -19.998 -2.493 -0.065 1.00 75.62 95 LYS A CA 1
ATOM 822 C C . LYS A 1 95 ? -19.727 -2.354 1.446 1.00 75.62 95 LYS A C 1
ATOM 824 O O . LYS A 1 95 ? -20.032 -3.268 2.215 1.00 75.62 95 LYS A O 1
ATOM 829 N N . GLY A 1 96 ? -19.115 -1.250 1.880 1.00 78.62 96 GLY A N 1
ATOM 830 C CA . GLY A 1 96 ? -18.784 -1.031 3.290 1.00 78.62 96 GLY A CA 1
ATOM 831 C C . GLY A 1 96 ? -17.713 -1.987 3.826 1.00 78.62 96 GLY A C 1
ATOM 832 O O . GLY A 1 96 ? -17.715 -2.302 5.018 1.00 78.62 96 GLY A O 1
ATOM 833 N N . ASN A 1 97 ? -16.804 -2.479 2.974 1.00 85.75 97 ASN A N 1
ATOM 834 C CA . ASN A 1 97 ? -15.750 -3.410 3.391 1.00 85.75 97 ASN A CA 1
ATOM 835 C C . ASN A 1 97 ? -14.877 -2.827 4.516 1.00 85.75 97 ASN A C 1
ATOM 837 O O . ASN A 1 97 ? -14.476 -3.548 5.431 1.00 85.75 97 ASN A O 1
ATOM 841 N N . TYR A 1 98 ? -14.678 -1.507 4.520 1.00 86.62 98 TYR A N 1
ATOM 842 C CA . TYR A 1 98 ? -13.990 -0.788 5.587 1.00 86.62 98 TYR A CA 1
ATOM 843 C C . TYR A 1 98 ? -14.610 -1.045 6.971 1.00 86.62 98 TYR A C 1
ATOM 845 O O . TYR A 1 98 ? -13.873 -1.212 7.940 1.00 86.62 98 TYR A O 1
ATOM 853 N N . LEU A 1 99 ? -15.939 -1.177 7.086 1.00 88.94 99 LEU A N 1
ATOM 854 C CA . LEU A 1 99 ? -16.604 -1.505 8.355 1.00 88.94 99 LEU A CA 1
ATOM 855 C C . LEU A 1 99 ? -16.270 -2.924 8.815 1.00 88.94 99 LEU A C 1
ATOM 857 O O . LEU A 1 99 ? -16.080 -3.155 10.010 1.00 88.94 99 LEU A O 1
ATOM 861 N N . LYS A 1 100 ? -16.165 -3.879 7.882 1.00 89.94 100 LYS A N 1
ATOM 862 C CA . LYS A 1 100 ? -15.746 -5.254 8.195 1.00 89.94 100 LYS A CA 1
ATOM 863 C C . LYS A 1 100 ? -14.307 -5.279 8.699 1.00 89.94 100 LYS A C 1
ATOM 865 O O . LYS A 1 100 ? -14.030 -5.942 9.696 1.00 89.94 100 LYS A O 1
ATOM 870 N N . ILE A 1 101 ? -13.420 -4.518 8.054 1.00 90.56 101 ILE A N 1
ATOM 871 C CA . ILE A 1 101 ? -12.027 -4.348 8.480 1.00 90.56 101 ILE A CA 1
ATOM 872 C C . ILE A 1 101 ? -11.993 -3.759 9.893 1.00 90.56 101 ILE A C 1
ATOM 874 O O . ILE A 1 101 ? -11.392 -4.349 10.784 1.00 90.56 101 ILE A O 1
ATOM 878 N N . VAL A 1 102 ? -12.696 -2.654 10.147 1.00 90.88 102 VAL A N 1
ATOM 879 C CA . VAL A 1 102 ? -12.717 -2.018 11.475 1.00 90.88 102 VAL A CA 1
ATOM 880 C C . VAL A 1 102 ? -13.188 -2.996 12.551 1.00 90.88 102 VAL A C 1
ATOM 882 O O . VAL A 1 102 ? -12.459 -3.213 13.515 1.00 90.88 102 VAL A O 1
ATOM 885 N N . ARG A 1 103 ? -14.327 -3.672 12.350 1.00 92.00 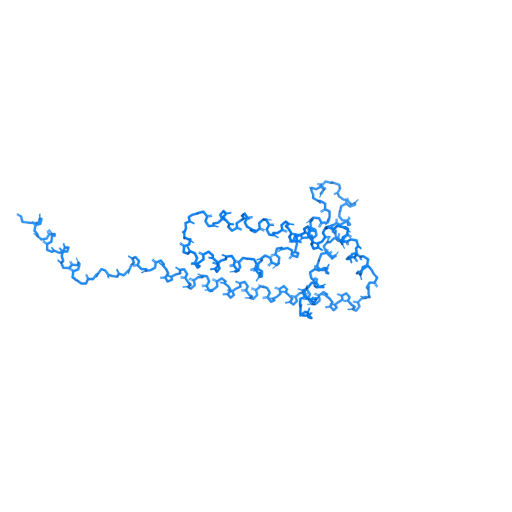103 ARG A N 1
ATOM 886 C CA . ARG A 1 103 ? -14.858 -4.658 13.312 1.00 92.00 103 ARG A CA 1
ATOM 887 C C . ARG A 1 103 ? -13.889 -5.815 13.573 1.00 92.00 103 ARG A C 1
ATOM 889 O O . ARG A 1 103 ? -13.785 -6.284 14.703 1.00 92.00 103 ARG A O 1
ATOM 896 N N . LYS A 1 104 ? -13.154 -6.266 12.550 1.00 93.00 104 LYS A N 1
ATOM 897 C CA . LYS A 1 104 ? -12.160 -7.349 12.656 1.00 93.00 104 LYS A CA 1
ATOM 898 C C . LYS A 1 104 ? -10.984 -6.992 13.572 1.00 93.00 104 LYS A C 1
ATOM 900 O O . LYS A 1 104 ? -10.435 -7.882 14.219 1.00 93.00 104 LYS A O 1
ATOM 905 N N . TYR A 1 105 ? -10.578 -5.723 13.614 1.00 93.00 105 TYR A N 1
ATOM 906 C CA . TYR A 1 105 ? -9.402 -5.265 14.369 1.00 93.00 105 TYR A CA 1
ATOM 907 C C . TYR A 1 105 ? -9.748 -4.459 15.634 1.00 93.00 105 TYR A C 1
ATOM 909 O O . TYR A 1 105 ? -8.857 -4.145 16.423 1.00 93.00 105 TYR A O 1
ATOM 917 N N . GLU A 1 106 ? -11.025 -4.147 15.859 1.00 90.81 106 GLU A N 1
ATOM 918 C CA . GLU A 1 106 ? -11.507 -3.368 17.007 1.00 90.81 106 GLU A CA 1
ATOM 919 C C . GLU A 1 106 ? -11.243 -4.063 18.350 1.00 90.81 106 GLU A C 1
ATOM 921 O O . GLU A 1 106 ? -10.775 -3.429 19.295 1.00 90.81 106 GLU A O 1
ATOM 926 N N . LYS A 1 107 ? -11.476 -5.379 18.418 1.00 89.50 107 LYS A N 1
ATOM 927 C CA . LYS A 1 107 ? -11.361 -6.183 19.649 1.00 89.50 107 LYS A CA 1
ATOM 928 C C . LYS A 1 107 ? -10.002 -6.877 19.822 1.00 89.50 107 LYS A C 1
ATOM 930 O O . LYS A 1 107 ? -9.903 -7.855 20.555 1.00 89.50 107 LYS A O 1
ATOM 935 N N . GLU A 1 108 ? -8.957 -6.414 19.136 1.00 89.56 108 GLU A N 1
ATOM 936 C CA . GLU A 1 108 ? -7.642 -7.062 19.206 1.00 89.56 108 GLU A CA 1
ATOM 937 C C . GLU A 1 108 ? -6.960 -6.882 20.574 1.00 89.56 108 GLU A C 1
ATOM 939 O O . GLU A 1 108 ? -7.001 -5.815 21.197 1.00 89.56 108 GLU A O 1
ATOM 944 N N . THR A 1 109 ? -6.244 -7.914 21.013 1.00 92.81 109 THR A N 1
ATOM 945 C CA . THR A 1 109 ? -5.430 -7.862 22.234 1.00 92.81 109 THR A CA 1
ATOM 946 C C . THR A 1 109 ? -4.131 -7.068 22.024 1.00 92.81 109 THR A C 1
ATOM 948 O O . THR A 1 109 ? -3.640 -6.880 20.905 1.00 92.81 109 THR A O 1
ATOM 951 N N . LYS A 1 110 ? -3.485 -6.636 23.120 1.00 91.31 110 LYS A N 1
ATOM 952 C CA . LYS A 1 110 ? -2.180 -5.938 23.070 1.00 91.31 110 LYS A CA 1
ATOM 953 C C . LYS A 1 110 ? -1.092 -6.775 22.378 1.00 91.31 110 LYS A C 1
ATOM 955 O O . LYS A 1 110 ? -0.219 -6.212 21.712 1.00 91.31 110 LYS A O 1
ATOM 960 N N . TYR A 1 111 ? -1.141 -8.100 22.528 1.00 93.06 111 TYR A N 1
ATOM 961 C CA . TYR A 1 111 ? -0.202 -9.024 21.892 1.00 93.06 111 TYR A CA 1
ATOM 962 C C . TYR A 1 111 ? -0.407 -9.084 20.372 1.00 93.06 111 TYR A C 1
ATOM 964 O O . TYR A 1 111 ? 0.544 -8.874 19.614 1.00 93.06 111 TYR A O 1
ATOM 972 N N . GLU A 1 112 ? -1.647 -9.277 19.917 1.00 93.12 112 GLU A N 1
ATOM 973 C CA . GLU A 1 112 ? -1.989 -9.309 18.488 1.00 93.12 112 GLU A CA 1
ATOM 974 C C . GLU A 1 112 ? -1.639 -7.996 17.794 1.00 93.12 112 GLU A C 1
ATOM 976 O O . GLU A 1 112 ? -1.005 -8.006 16.734 1.00 93.12 112 GLU A O 1
ATOM 981 N N . ARG A 1 113 ? -1.942 -6.867 18.445 1.00 92.44 113 ARG A N 1
ATOM 982 C CA . ARG A 1 113 ? -1.565 -5.536 17.965 1.00 92.44 113 ARG A CA 1
ATOM 983 C C . ARG A 1 113 ? -0.063 -5.425 17.738 1.00 92.44 113 ARG A C 1
ATOM 985 O O . ARG A 1 113 ? 0.372 -4.940 16.691 1.00 92.44 113 ARG A O 1
ATOM 992 N N . ARG A 1 114 ? 0.757 -5.848 18.709 1.00 92.69 114 ARG A N 1
ATOM 993 C CA . ARG A 1 114 ? 2.226 -5.808 18.594 1.00 92.69 114 ARG A CA 1
ATOM 994 C C . ARG A 1 114 ? 2.706 -6.690 17.447 1.00 92.69 114 ARG A C 1
ATOM 996 O O . ARG A 1 114 ? 3.491 -6.222 16.627 1.00 92.69 114 ARG A O 1
ATOM 1003 N N . ARG A 1 115 ? 2.202 -7.923 17.351 1.00 94.38 115 ARG A N 1
ATOM 1004 C CA . ARG A 1 115 ? 2.553 -8.864 16.279 1.00 94.38 115 ARG A CA 1
ATOM 1005 C C . ARG A 1 115 ? 2.236 -8.292 14.895 1.00 94.38 115 ARG A C 1
ATOM 1007 O O . ARG A 1 115 ? 3.117 -8.252 14.044 1.00 94.38 115 ARG A O 1
ATOM 1014 N N . ARG A 1 116 ? 1.018 -7.790 14.681 1.00 93.75 116 ARG A N 1
ATOM 1015 C CA . ARG A 1 116 ? 0.593 -7.223 13.389 1.00 93.75 116 ARG A CA 1
ATOM 1016 C C . ARG A 1 116 ? 1.325 -5.929 13.052 1.00 93.75 116 ARG A C 1
ATOM 1018 O O . ARG A 1 116 ? 1.695 -5.707 11.907 1.00 93.75 116 ARG A O 1
ATOM 1025 N N . THR A 1 117 ? 1.626 -5.105 14.057 1.00 93.81 117 THR A N 1
ATOM 1026 C CA . THR A 1 117 ? 2.451 -3.901 13.859 1.00 93.81 117 THR A CA 1
ATOM 1027 C C . THR A 1 117 ? 3.864 -4.268 13.399 1.00 93.81 117 THR A C 1
ATOM 1029 O O . THR A 1 117 ? 4.375 -3.635 12.483 1.00 93.81 117 THR A O 1
ATOM 1032 N N . LYS A 1 118 ? 4.475 -5.324 13.958 1.00 94.62 118 LYS A N 1
ATOM 1033 C CA . LYS A 1 118 ? 5.764 -5.840 13.464 1.00 94.62 118 LYS A CA 1
ATOM 1034 C C . LYS A 1 118 ? 5.675 -6.324 12.013 1.00 94.62 118 LYS A C 1
ATOM 1036 O O . LYS A 1 118 ? 6.585 -6.054 11.245 1.00 94.62 118 LYS A O 1
ATOM 1041 N N . GLN A 1 119 ? 4.584 -6.990 11.628 1.00 94.62 119 GLN A N 1
ATOM 1042 C CA . GLN A 1 119 ? 4.372 -7.433 10.242 1.00 94.62 119 GLN A CA 1
ATOM 1043 C C . GLN A 1 119 ? 4.276 -6.257 9.263 1.00 94.62 119 GLN A C 1
ATOM 1045 O O . GLN A 1 119 ? 4.866 -6.320 8.191 1.00 94.62 119 GLN A O 1
ATOM 1050 N N . VAL A 1 120 ? 3.590 -5.174 9.646 1.00 94.94 120 VAL A N 1
ATOM 1051 C CA . VAL A 1 120 ? 3.549 -3.932 8.853 1.00 94.94 120 VAL A CA 1
ATOM 1052 C C . VAL A 1 120 ? 4.944 -3.339 8.697 1.00 94.94 120 VAL A C 1
ATOM 1054 O O . VAL A 1 120 ? 5.351 -3.042 7.581 1.00 94.94 120 VAL A O 1
ATOM 1057 N N . TRP A 1 121 ? 5.696 -3.204 9.792 1.00 95.38 121 TRP A N 1
ATOM 1058 C CA . TRP A 1 121 ? 7.062 -2.676 9.737 1.00 95.38 121 TRP A CA 1
ATOM 1059 C C . TRP A 1 121 ? 7.989 -3.530 8.878 1.00 95.38 121 TRP A C 1
ATOM 1061 O O . TRP A 1 121 ? 8.778 -2.989 8.113 1.00 95.38 121 TRP A O 1
ATOM 1071 N N . LEU A 1 122 ? 7.859 -4.853 8.962 1.00 95.62 122 LEU A N 1
ATOM 1072 C CA . LEU A 1 122 ? 8.620 -5.780 8.137 1.00 95.62 122 LEU A CA 1
ATOM 1073 C C . LEU A 1 122 ? 8.264 -5.633 6.651 1.00 95.62 122 LEU A C 1
ATOM 1075 O O . LEU A 1 122 ? 9.163 -5.602 5.819 1.00 95.62 122 LEU A O 1
ATOM 1079 N N . LEU A 1 123 ? 6.980 -5.470 6.311 1.00 93.69 123 LEU A N 1
ATOM 1080 C CA . LEU A 1 123 ? 6.560 -5.208 4.931 1.00 93.69 123 LEU A CA 1
ATOM 1081 C C . LEU A 1 123 ? 7.114 -3.873 4.412 1.00 93.69 123 LEU A C 1
ATOM 1083 O O . LEU A 1 123 ? 7.610 -3.816 3.289 1.00 93.69 123 LEU A O 1
ATOM 1087 N N . ILE A 1 124 ? 7.067 -2.815 5.227 1.00 93.06 124 ILE A N 1
ATOM 1088 C CA . ILE A 1 124 ? 7.642 -1.508 4.878 1.00 93.06 124 ILE A CA 1
ATOM 1089 C C . ILE A 1 124 ? 9.145 -1.645 4.630 1.00 93.06 124 ILE A C 1
ATOM 1091 O O . ILE A 1 124 ? 9.626 -1.187 3.599 1.00 93.06 124 ILE A O 1
ATOM 1095 N N . LEU A 1 125 ? 9.874 -2.318 5.524 1.00 95.44 125 LEU A N 1
ATOM 1096 C CA . LEU A 1 125 ? 11.313 -2.537 5.386 1.00 95.44 125 LEU A CA 1
ATOM 1097 C C . LEU A 1 125 ? 11.653 -3.266 4.080 1.00 95.44 125 LEU A C 1
ATOM 1099 O O . LEU A 1 125 ? 12.517 -2.813 3.335 1.00 95.44 125 LEU A O 1
ATOM 1103 N N . ILE A 1 126 ? 10.936 -4.351 3.773 1.00 93.75 126 ILE A N 1
ATOM 1104 C CA . ILE A 1 126 ? 11.105 -5.088 2.513 1.00 93.75 126 ILE A CA 1
ATOM 1105 C C . ILE A 1 126 ? 10.822 -4.179 1.314 1.00 93.75 126 ILE A C 1
ATOM 1107 O O . ILE A 1 126 ? 11.579 -4.195 0.350 1.00 93.75 126 ILE A O 1
ATOM 1111 N N . THR A 1 127 ? 9.768 -3.362 1.381 1.00 92.38 127 THR A N 1
ATOM 1112 C CA . THR A 1 127 ? 9.400 -2.442 0.294 1.00 92.38 127 THR A CA 1
ATOM 1113 C C . THR A 1 127 ? 10.476 -1.378 0.064 1.00 92.38 127 THR A C 1
ATOM 1115 O O . THR A 1 127 ? 10.766 -1.043 -1.079 1.00 92.38 127 THR A O 1
ATOM 1118 N N . VAL A 1 128 ? 11.107 -0.872 1.127 1.00 92.81 128 VAL A N 1
ATOM 1119 C CA . VAL A 1 128 ? 12.211 0.096 1.025 1.00 92.81 128 VAL A CA 1
ATOM 1120 C C . VAL A 1 128 ? 13.448 -0.546 0.399 1.00 92.81 128 VAL A C 1
ATOM 1122 O O . VAL A 1 128 ? 14.026 0.028 -0.519 1.00 92.81 128 VAL A O 1
ATOM 1125 N N . ILE A 1 129 ? 13.832 -1.747 0.843 1.00 94.50 129 ILE A N 1
ATOM 1126 C CA . ILE A 1 129 ? 14.955 -2.491 0.248 1.00 94.50 129 ILE A CA 1
ATOM 1127 C C . ILE A 1 129 ? 14.683 -2.748 -1.237 1.00 94.50 129 ILE A C 1
ATOM 1129 O O . ILE A 1 129 ? 15.547 -2.513 -2.079 1.00 94.50 129 ILE A O 1
ATOM 1133 N N . TRP A 1 130 ? 13.464 -3.182 -1.560 1.00 93.12 130 TRP A N 1
ATOM 1134 C CA . TRP A 1 130 ? 13.028 -3.393 -2.933 1.00 93.12 130 TRP A CA 1
ATOM 1135 C C . TRP A 1 130 ? 13.128 -2.121 -3.774 1.00 93.12 130 TRP A C 1
ATOM 1137 O O . TRP A 1 130 ? 13.654 -2.177 -4.879 1.00 93.12 130 TRP A O 1
ATOM 1147 N N . LEU A 1 131 ? 12.692 -0.974 -3.247 1.00 90.81 131 LEU A N 1
ATOM 1148 C CA . LEU A 1 131 ? 12.793 0.305 -3.944 1.00 90.81 131 LEU A CA 1
ATOM 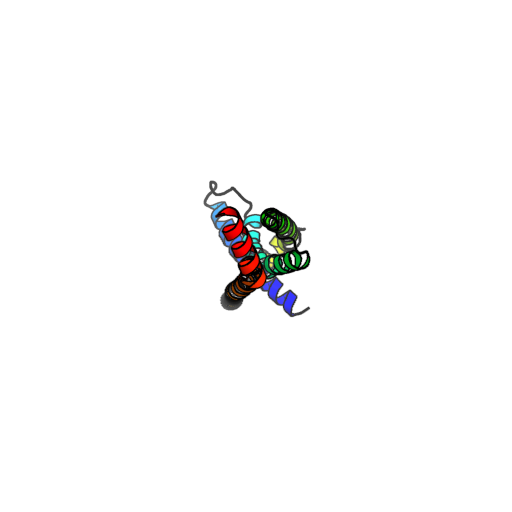1149 C C . LEU A 1 131 ? 14.250 0.652 -4.275 1.00 90.81 131 LEU A C 1
ATOM 1151 O O . LEU A 1 131 ? 14.526 1.041 -5.404 1.00 90.81 131 LEU A O 1
ATOM 1155 N N . VAL A 1 132 ? 15.183 0.452 -3.338 1.00 91.75 132 VAL A N 1
ATOM 1156 C CA . VAL A 1 132 ? 16.620 0.683 -3.579 1.00 91.75 132 VAL A CA 1
ATOM 1157 C C . VAL A 1 132 ? 17.137 -0.224 -4.698 1.00 91.75 132 VAL A C 1
ATOM 1159 O O . VAL A 1 132 ? 17.734 0.263 -5.659 1.00 91.75 132 VAL A O 1
ATOM 1162 N N . VAL A 1 133 ? 16.853 -1.528 -4.628 1.00 91.06 133 VAL A N 1
ATOM 1163 C CA . VAL A 1 133 ? 17.255 -2.491 -5.668 1.00 91.06 133 VAL A CA 1
ATOM 1164 C C . VAL A 1 133 ? 16.665 -2.108 -7.025 1.00 91.06 133 VAL A C 1
ATOM 1166 O O . VAL A 1 133 ? 17.386 -2.047 -8.019 1.00 91.06 133 VAL A O 1
ATOM 1169 N N . PHE A 1 134 ? 15.372 -1.789 -7.063 1.00 88.75 134 PHE A N 1
ATOM 1170 C CA . PHE A 1 134 ? 14.675 -1.380 -8.274 1.00 88.75 134 PHE A CA 1
ATOM 1171 C C . PHE A 1 134 ? 15.282 -0.108 -8.876 1.00 88.75 134 PHE A C 1
ATOM 1173 O O . PHE A 1 134 ? 15.566 -0.083 -10.070 1.00 88.75 134 PHE A O 1
ATOM 1180 N N . THR A 1 135 ? 15.570 0.918 -8.070 1.00 86.25 135 THR A N 1
ATOM 1181 C CA . THR A 1 135 ? 16.239 2.134 -8.565 1.00 86.25 135 THR A CA 1
ATOM 1182 C C . THR A 1 135 ? 17.626 1.851 -9.143 1.00 86.25 135 THR A C 1
ATOM 1184 O O . THR A 1 135 ? 17.975 2.423 -10.174 1.00 86.25 135 THR A O 1
ATOM 1187 N N . GLY A 1 136 ? 18.387 0.924 -8.549 1.00 87.00 136 GLY A N 1
ATOM 1188 C CA . GLY A 1 136 ? 19.666 0.468 -9.097 1.00 87.00 136 GLY A CA 1
ATOM 1189 C C . GLY A 1 136 ? 19.517 -0.208 -10.463 1.00 87.00 136 GLY A C 1
ATOM 1190 O O . GLY A 1 136 ? 20.278 0.094 -11.380 1.00 87.00 136 GLY A O 1
ATOM 1191 N N . ILE A 1 137 ? 18.498 -1.059 -10.632 1.00 84.88 137 ILE A N 1
ATOM 1192 C CA . ILE A 1 137 ? 18.174 -1.692 -11.923 1.00 84.88 137 ILE A CA 1
ATOM 1193 C C . ILE A 1 137 ? 17.827 -0.626 -12.966 1.00 84.88 137 ILE A C 1
ATOM 1195 O O . ILE A 1 137 ? 18.398 -0.629 -14.054 1.00 84.88 137 ILE A O 1
ATOM 1199 N N . VAL A 1 138 ? 16.930 0.307 -12.632 1.00 82.19 138 VAL A N 1
ATOM 1200 C CA . VAL A 1 138 ? 16.524 1.398 -13.534 1.00 82.19 138 VAL A CA 1
ATOM 1201 C C . VAL A 1 138 ? 17.740 2.214 -13.979 1.00 82.19 138 VAL A C 1
ATOM 1203 O O . VAL A 1 138 ? 17.910 2.455 -15.174 1.00 82.19 138 VAL A O 1
ATOM 1206 N N . TYR A 1 139 ? 18.611 2.591 -13.039 1.00 80.62 139 TYR A N 1
ATOM 1207 C CA . TYR A 1 139 ? 19.835 3.336 -13.329 1.00 80.62 139 TYR A CA 1
ATOM 1208 C C . TYR A 1 139 ? 20.781 2.563 -14.255 1.00 80.62 139 TYR A C 1
ATOM 1210 O O . TYR A 1 139 ? 21.281 3.118 -15.234 1.00 80.62 139 TYR A O 1
ATOM 1218 N N . PHE A 1 140 ? 21.007 1.275 -13.994 1.00 78.81 140 PHE A N 1
ATOM 1219 C CA . PHE A 1 140 ? 21.888 0.451 -14.820 1.00 78.81 140 PHE A CA 1
ATOM 1220 C C . PHE A 1 140 ? 21.349 0.277 -16.249 1.00 78.81 140 PHE A C 1
ATOM 1222 O O . PHE A 1 140 ? 22.100 0.402 -17.215 1.00 78.81 140 PHE A O 1
ATOM 1229 N N . VAL A 1 141 ? 20.038 0.054 -16.387 1.00 70.50 141 VAL A N 1
ATOM 1230 C CA . VAL A 1 141 ? 19.370 -0.138 -17.683 1.00 70.50 141 VAL A CA 1
ATOM 1231 C C . VAL A 1 141 ? 19.380 1.148 -18.519 1.00 70.50 141 VAL A C 1
ATOM 1233 O O . VAL A 1 141 ? 19.712 1.104 -19.702 1.00 70.50 141 VAL A O 1
ATOM 1236 N N . PHE A 1 142 ? 19.079 2.308 -17.926 1.00 61.06 142 PHE A N 1
ATOM 1237 C CA . PHE A 1 142 ? 19.046 3.576 -18.668 1.00 61.06 142 PHE A CA 1
ATOM 1238 C C . PHE A 1 142 ? 20.431 4.189 -18.918 1.00 61.06 142 PHE A C 1
ATOM 1240 O O . PHE A 1 142 ? 20.639 4.769 -19.983 1.00 61.06 142 PHE A O 1
ATOM 1247 N N . SER A 1 143 ? 21.401 4.017 -18.011 1.00 55.28 143 SER A N 1
ATOM 1248 C CA . SER A 1 143 ? 22.781 4.487 -18.242 1.00 55.28 143 SER A CA 1
ATOM 1249 C C . SER A 1 143 ? 23.448 3.795 -19.438 1.00 55.28 143 SER A C 1
ATOM 1251 O O . SER A 1 143 ? 24.228 4.420 -20.155 1.00 55.28 143 SER A O 1
ATOM 1253 N N . HIS A 1 144 ? 23.099 2.535 -19.719 1.00 49.38 144 HIS A N 1
ATOM 1254 C CA . HIS A 1 144 ? 23.553 1.836 -20.926 1.00 49.38 144 HIS A CA 1
ATOM 1255 C C . HIS A 1 144 ? 22.822 2.271 -22.205 1.00 49.38 144 HIS A C 1
ATOM 1257 O O . HIS A 1 144 ? 23.403 2.188 -23.286 1.00 49.38 144 HIS A O 1
ATOM 1263 N N . SER A 1 145 ? 21.585 2.767 -22.108 1.00 49.75 145 SER A N 1
ATOM 1264 C CA . SER A 1 145 ? 20.815 3.235 -23.269 1.00 49.75 145 SER A CA 1
ATOM 1265 C C . SER A 1 145 ? 21.278 4.599 -23.791 1.00 49.75 145 SER A C 1
ATOM 1267 O O . SER A 1 145 ? 21.190 4.835 -24.992 1.00 49.75 145 SER A O 1
ATOM 1269 N N . SER A 1 146 ? 21.760 5.505 -22.934 1.00 45.78 146 SER A N 1
ATOM 1270 C CA . SER A 1 146 ? 22.180 6.857 -23.345 1.00 45.78 146 SER A CA 1
ATOM 1271 C C . SER A 1 146 ? 23.605 6.926 -23.907 1.00 45.78 146 SER A C 1
ATOM 1273 O O . SER A 1 146 ? 23.971 7.906 -24.550 1.00 45.78 146 SER A O 1
ATOM 1275 N N . ASN A 1 147 ? 24.419 5.889 -23.690 1.00 43.47 147 ASN A N 1
ATOM 1276 C CA . ASN A 1 147 ? 25.829 5.881 -24.089 1.00 43.47 147 ASN A CA 1
ATOM 1277 C C . ASN A 1 147 ? 26.071 5.379 -25.521 1.00 43.47 147 ASN A C 1
ATOM 1279 O O . ASN A 1 147 ? 27.210 5.393 -25.985 1.00 43.47 147 ASN A O 1
ATOM 1283 N N . SER A 1 148 ? 25.034 4.983 -26.268 1.00 47.44 148 SER A N 1
ATOM 1284 C CA . SER A 1 148 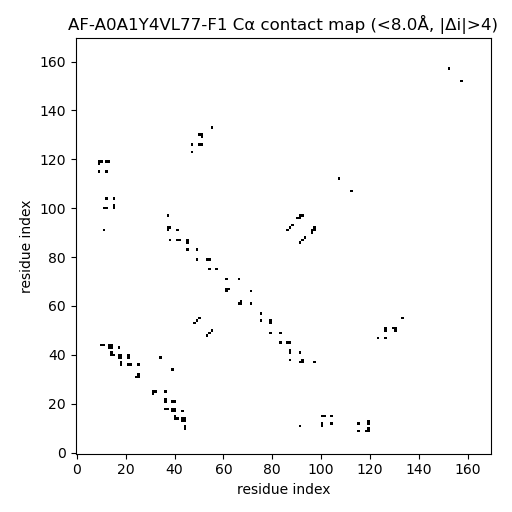? 25.199 4.612 -27.681 1.00 47.44 148 SER A CA 1
ATOM 1285 C C . SER A 1 148 ? 25.487 5.811 -28.592 1.00 47.44 148 SER A C 1
ATOM 1287 O O . SER A 1 148 ? 25.987 5.606 -29.696 1.00 47.44 148 SER A O 1
ATOM 1289 N N . LEU A 1 149 ? 25.206 7.042 -28.141 1.00 43.25 149 LEU A N 1
ATOM 1290 C CA . LEU A 1 149 ? 25.481 8.277 -28.890 1.00 43.25 149 LEU A CA 1
ATOM 1291 C C . LEU A 1 149 ? 26.931 8.780 -28.727 1.00 43.25 149 LEU A C 1
ATOM 1293 O O . LEU A 1 149 ? 27.387 9.591 -29.523 1.00 43.25 149 LEU A O 1
ATOM 1297 N N . TYR A 1 150 ? 27.654 8.277 -27.720 1.00 46.50 150 TYR A N 1
ATOM 1298 C CA . TYR A 1 150 ? 29.067 8.576 -27.445 1.00 46.50 150 TYR A CA 1
ATOM 1299 C C . TYR A 1 150 ? 29.970 7.366 -27.714 1.00 46.50 150 TYR A C 1
ATOM 1301 O O . TYR A 1 150 ? 31.028 7.212 -27.103 1.00 46.50 150 TYR A O 1
ATOM 1309 N N . LYS A 1 151 ? 29.586 6.482 -28.643 1.00 53.38 151 LYS A N 1
ATOM 1310 C CA . LYS A 1 151 ? 30.604 5.634 -29.264 1.00 53.38 151 LYS A CA 1
ATOM 1311 C C . LYS A 1 151 ? 31.580 6.578 -29.954 1.00 53.38 151 LYS A C 1
ATOM 1313 O O . LYS A 1 151 ? 31.155 7.358 -30.804 1.00 53.38 151 LYS A O 1
ATOM 1318 N N . ASN A 1 152 ? 32.855 6.523 -29.558 1.00 61.56 152 ASN A N 1
ATOM 1319 C CA . ASN A 1 152 ? 33.926 7.194 -30.287 1.00 61.56 152 ASN A CA 1
ATOM 1320 C C . ASN A 1 152 ? 33.679 6.972 -31.786 1.00 61.56 152 ASN A C 1
ATOM 1322 O O . ASN A 1 152 ? 33.444 5.817 -32.169 1.00 61.56 152 ASN A O 1
ATOM 1326 N N . PRO A 1 153 ? 33.650 8.040 -32.605 1.00 65.62 153 PRO A N 1
ATOM 1327 C CA . PRO A 1 153 ? 33.442 7.885 -34.035 1.00 65.62 153 PRO A CA 1
ATOM 1328 C C . PRO A 1 153 ? 34.438 6.854 -34.563 1.00 65.62 153 PRO A C 1
ATOM 1330 O O . PRO A 1 153 ? 35.575 6.789 -34.082 1.00 65.62 153 PRO A O 1
ATOM 1333 N N . SER A 1 154 ? 33.996 6.001 -35.492 1.00 71.31 154 SER A N 1
ATOM 1334 C CA . SER A 1 154 ? 34.884 4.987 -36.057 1.00 71.31 154 SER A CA 1
ATOM 1335 C C . SER A 1 154 ? 36.146 5.673 -36.600 1.00 71.31 154 SER A C 1
ATOM 1337 O O . SER A 1 154 ? 36.054 6.801 -37.096 1.00 71.31 154 SER A O 1
ATOM 1339 N N . PRO A 1 155 ? 37.325 5.033 -36.512 1.00 76.38 155 PRO A N 1
ATOM 1340 C CA . PRO A 1 155 ? 38.569 5.612 -37.022 1.00 76.38 155 PRO A CA 1
ATOM 1341 C C . PRO A 1 155 ? 38.433 6.107 -38.470 1.00 76.38 155 PRO A C 1
ATOM 1343 O O . PRO A 1 155 ? 38.911 7.184 -38.807 1.00 76.38 155 PRO A O 1
ATOM 1346 N N . GLU A 1 156 ? 37.667 5.372 -39.273 1.00 77.25 156 GLU A N 1
ATOM 1347 C CA . GLU A 1 156 ? 37.327 5.680 -40.662 1.00 77.25 156 GLU A CA 1
ATOM 1348 C C . GLU A 1 156 ? 36.522 6.987 -40.812 1.00 77.25 156 GLU A C 1
ATOM 1350 O O . GLU A 1 156 ? 36.818 7.812 -41.673 1.00 77.25 156 GLU A O 1
ATOM 1355 N N . TYR A 1 157 ? 35.558 7.250 -39.921 1.00 77.62 157 TYR A N 1
ATOM 1356 C CA . TYR A 1 157 ? 34.810 8.512 -39.916 1.00 77.62 157 TYR A CA 1
ATOM 1357 C C . TYR A 1 157 ? 35.692 9.698 -39.500 1.00 77.62 157 TYR A C 1
ATOM 1359 O O . TYR A 1 157 ? 35.568 10.797 -40.040 1.00 77.62 157 TYR A O 1
ATOM 1367 N N . ILE A 1 158 ? 36.620 9.478 -38.563 1.00 81.31 158 ILE A N 1
ATOM 1368 C CA . ILE A 1 158 ? 37.599 10.495 -38.154 1.00 81.31 158 ILE A CA 1
ATOM 1369 C C . ILE A 1 158 ? 38.545 10.828 -39.317 1.00 81.31 158 ILE A C 1
ATOM 1371 O O . ILE A 1 158 ? 38.870 11.999 -39.516 1.00 81.31 158 ILE A O 1
ATOM 1375 N N . GLU A 1 159 ? 38.977 9.831 -40.091 1.00 82.25 159 GLU A N 1
ATOM 1376 C CA . GLU A 1 159 ? 39.806 10.036 -41.284 1.00 82.25 159 GLU A CA 1
ATOM 1377 C C . GLU A 1 159 ? 39.059 10.781 -42.390 1.00 82.25 159 GLU A C 1
ATOM 1379 O O . GLU A 1 159 ? 39.599 11.745 -42.931 1.00 82.25 159 GLU A O 1
ATOM 1384 N N . MET A 1 160 ? 37.795 10.437 -42.656 1.00 84.38 160 MET A N 1
ATOM 1385 C CA . MET A 1 160 ? 36.968 11.180 -43.613 1.00 84.38 160 MET A CA 1
ATOM 1386 C C . MET A 1 160 ? 36.807 12.655 -43.224 1.00 84.38 160 MET A C 1
ATOM 1388 O O . MET A 1 160 ? 36.911 13.535 -44.074 1.00 84.38 160 MET A O 1
ATOM 1392 N N . LEU A 1 161 ? 36.585 12.951 -41.939 1.00 82.25 161 LEU A N 1
ATOM 1393 C CA . LEU A 1 161 ? 36.488 14.335 -41.465 1.00 82.25 161 LEU A CA 1
ATOM 1394 C C . LEU A 1 161 ? 37.808 15.104 -41.608 1.00 82.25 161 LEU A C 1
ATOM 1396 O O . LEU A 1 161 ? 37.783 16.305 -41.882 1.00 82.25 161 LEU A O 1
ATOM 1400 N N . LYS A 1 162 ? 38.954 14.433 -41.435 1.00 84.38 162 LYS A N 1
ATOM 1401 C CA . LYS A 1 162 ? 40.269 15.039 -41.681 1.00 84.38 162 LYS A CA 1
ATOM 1402 C C . LYS A 1 162 ? 40.460 15.355 -43.163 1.00 84.38 162 LYS A C 1
ATOM 1404 O O . LYS A 1 162 ? 40.820 16.483 -43.470 1.00 84.38 162 LYS A O 1
ATOM 1409 N N . ASP A 1 163 ? 40.134 14.424 -44.059 1.00 84.94 163 ASP A N 1
ATOM 1410 C CA . ASP A 1 163 ? 40.247 14.639 -45.510 1.00 84.94 163 ASP A CA 1
ATOM 1411 C C . ASP A 1 163 ? 39.357 15.800 -45.998 1.00 84.94 163 ASP A C 1
ATOM 1413 O O . ASP A 1 163 ? 39.782 16.637 -46.794 1.00 84.94 163 ASP A O 1
ATOM 1417 N N . ILE A 1 164 ? 38.135 15.921 -45.463 1.00 85.31 164 ILE A N 1
ATOM 1418 C CA . ILE A 1 164 ? 37.232 17.046 -45.766 1.00 85.31 164 ILE A CA 1
ATOM 1419 C C . ILE A 1 164 ? 37.814 18.380 -45.284 1.00 85.31 164 ILE A C 1
ATOM 1421 O O . ILE A 1 164 ? 37.779 19.369 -46.018 1.00 85.31 164 ILE A O 1
ATOM 1425 N N . ARG A 1 165 ? 38.344 18.422 -44.056 1.00 83.00 165 ARG A N 1
ATOM 1426 C CA . ARG A 1 165 ? 38.964 19.629 -43.496 1.00 83.00 165 ARG A CA 1
ATOM 1427 C C . ARG A 1 165 ? 40.177 20.056 -44.316 1.00 83.00 165 ARG A C 1
ATOM 1429 O O . ARG A 1 165 ? 40.328 21.238 -44.605 1.00 83.00 165 ARG A O 1
ATOM 1436 N N . ASP A 1 166 ? 41.017 19.102 -44.692 1.00 82.69 166 ASP A N 1
ATOM 1437 C CA . ASP A 1 166 ? 42.266 19.388 -45.385 1.00 82.69 166 ASP A CA 1
ATOM 1438 C C . ASP A 1 166 ? 41.983 19.876 -46.827 1.00 82.69 166 ASP A C 1
ATOM 1440 O O . ASP A 1 166 ? 42.620 20.825 -47.286 1.00 82.69 166 ASP A O 1
ATOM 1444 N N . LYS A 1 167 ? 40.929 19.368 -47.488 1.00 77.69 167 LYS A N 1
ATOM 1445 C CA . LYS A 1 167 ? 40.418 19.900 -48.772 1.00 77.69 167 LYS A CA 1
ATOM 1446 C C . LYS A 1 167 ? 39.824 21.305 -48.693 1.00 77.69 167 LYS A C 1
ATOM 1448 O O . LYS A 1 167 ? 39.878 22.026 -49.677 1.00 77.69 167 LYS A O 1
ATOM 1453 N N . GLN A 1 168 ? 39.235 21.696 -47.563 1.00 70.00 168 GLN A N 1
ATOM 1454 C CA . GLN A 1 168 ? 38.730 23.063 -47.363 1.00 70.00 168 GLN A CA 1
ATOM 1455 C C . GLN A 1 168 ? 39.843 24.075 -47.059 1.00 70.00 168 GLN A C 1
ATOM 1457 O O . GLN A 1 168 ? 39.602 25.279 -47.109 1.00 70.00 168 GLN A O 1
ATOM 1462 N N . SER A 1 169 ? 41.036 23.593 -46.705 1.00 68.06 169 SER A N 1
ATOM 1463 C CA . SER A 1 169 ? 42.203 24.425 -46.398 1.00 68.06 169 SER A CA 1
ATOM 1464 C C . SER A 1 169 ? 43.142 24.670 -47.589 1.00 68.06 169 SER A C 1
ATOM 1466 O O . SER A 1 169 ? 44.154 25.351 -47.417 1.00 68.06 169 SER A O 1
ATOM 1468 N N . GLN A 1 170 ? 42.811 24.130 -48.768 1.00 58.94 170 GLN A N 1
ATOM 1469 C CA . GLN A 1 170 ? 43.476 24.366 -50.057 1.00 58.94 170 GLN A CA 1
ATOM 1470 C C . GLN A 1 170 ? 42.623 25.281 -50.936 1.00 58.94 170 GLN A C 1
ATOM 1472 O O . GLN A 1 170 ? 43.227 26.107 -51.654 1.00 58.94 170 GLN A O 1
#

pLDDT: mean 81.12, std 11.55, range [43.25, 95.62]